Protein AF-A0A8J6F816-F1 (afdb_monomer_lite)

Secondary structure (DSSP, 8-state):
----------HHHHHHHHHHHHHHHHHHHHHHHHT----HHHHHHHHHHHHHHHHHHHHHHHHHHHHTT-SS--HHHHHHHTTT-HHHHHHHS----

Structure (mmCIF, N/CA/C/O backbone):
data_AF-A0A8J6F816-F1
#
_entry.id   AF-A0A8J6F816-F1
#
loop_
_atom_site.group_PDB
_atom_site.id
_atom_site.type_symbol
_atom_site.label_atom_id
_atom_site.label_alt_id
_atom_site.label_comp_id
_atom_site.label_asym_id
_atom_site.label_entity_id
_atom_site.label_seq_id
_atom_site.pdbx_PDB_ins_code
_atom_site.Cartn_x
_atom_site.Cartn_y
_atom_site.Cartn_z
_atom_site.occupancy
_atom_site.B_iso_or_equiv
_atom_site.auth_seq_id
_atom_site.auth_comp_id
_atom_site.auth_asym_id
_atom_site.auth_atom_id
_atom_site.pdbx_PDB_model_num
ATOM 1 N N . MET A 1 1 ? -22.114 38.747 -4.664 1.00 35.81 1 MET A N 1
ATOM 2 C CA . MET A 1 1 ? -22.399 37.506 -5.413 1.00 35.81 1 MET A CA 1
ATOM 3 C C . MET A 1 1 ? -21.248 36.559 -5.164 1.00 35.81 1 MET A C 1
ATOM 5 O O . MET A 1 1 ? -20.109 36.993 -5.232 1.00 35.81 1 MET A O 1
ATOM 9 N N . ALA A 1 2 ? -21.567 35.342 -4.734 1.00 42.16 2 ALA A N 1
ATOM 10 C CA . ALA A 1 2 ? -20.607 34.302 -4.408 1.00 42.16 2 ALA A CA 1
ATOM 11 C C . ALA A 1 2 ? -20.122 33.618 -5.690 1.00 42.16 2 ALA A C 1
ATOM 13 O O . ALA A 1 2 ? -20.948 33.165 -6.478 1.00 42.16 2 ALA A O 1
ATOM 14 N N . GLU A 1 3 ? -18.809 33.503 -5.853 1.00 39.19 3 GLU A N 1
ATOM 15 C CA . GLU A 1 3 ? -18.197 32.506 -6.728 1.00 39.19 3 GLU A CA 1
ATOM 16 C C . GLU A 1 3 ? -17.325 31.611 -5.845 1.00 39.19 3 GLU A C 1
ATOM 18 O O . GLU A 1 3 ? -16.292 32.016 -5.314 1.00 39.19 3 GLU A O 1
ATOM 23 N N . SER A 1 4 ? -17.833 30.406 -5.603 1.00 40.62 4 SER A N 1
ATOM 24 C CA . SER A 1 4 ? -17.182 29.349 -4.838 1.00 40.62 4 SER A CA 1
ATOM 25 C C . SER A 1 4 ? -16.114 28.695 -5.713 1.00 40.62 4 SER A C 1
ATOM 27 O O . SER A 1 4 ? -16.415 27.792 -6.488 1.00 40.62 4 SER A O 1
ATOM 29 N N . SER A 1 5 ? -14.870 29.158 -5.614 1.00 43.06 5 SER A N 1
ATOM 30 C CA . SER A 1 5 ? -13.732 28.549 -6.305 1.00 43.06 5 SER A CA 1
ATOM 31 C C . SER A 1 5 ? -13.481 27.140 -5.760 1.00 43.06 5 SER A C 1
ATOM 33 O O . SER A 1 5 ? -12.975 26.979 -4.648 1.00 43.06 5 SER A O 1
ATOM 35 N N . GLU A 1 6 ? -13.838 26.112 -6.529 1.00 48.91 6 GLU A N 1
ATOM 36 C CA . GLU A 1 6 ? -13.520 24.715 -6.232 1.00 48.91 6 GLU A CA 1
ATOM 37 C C . GLU A 1 6 ? -11.994 24.541 -6.190 1.00 48.91 6 GLU A C 1
ATOM 39 O O . GLU A 1 6 ? -11.318 24.436 -7.213 1.00 48.91 6 GLU A O 1
ATOM 44 N N . GLN A 1 7 ? -11.415 24.559 -4.988 1.00 50.97 7 GLN A N 1
ATOM 45 C CA . GLN A 1 7 ? -9.995 24.294 -4.792 1.00 50.97 7 GLN A CA 1
ATOM 46 C C . GLN A 1 7 ? -9.724 22.829 -5.138 1.00 50.97 7 GLN A C 1
ATOM 48 O O . GLN A 1 7 ? -9.961 21.926 -4.336 1.00 50.97 7 GLN A O 1
ATOM 53 N N . GLN A 1 8 ? -9.244 22.592 -6.356 1.00 56.03 8 GLN A N 1
ATOM 54 C CA . GLN A 1 8 ? -8.856 21.280 -6.851 1.00 56.03 8 GLN A CA 1
ATOM 55 C C . GLN A 1 8 ? -7.793 20.691 -5.908 1.00 56.03 8 GLN A C 1
ATOM 57 O O . GLN A 1 8 ? -6.636 21.114 -5.915 1.00 56.03 8 GLN A O 1
ATOM 62 N N . LEU A 1 9 ? -8.194 19.755 -5.037 1.00 57.75 9 LEU A N 1
ATOM 63 C CA . LEU A 1 9 ? -7.279 19.154 -4.070 1.00 57.75 9 LEU A CA 1
ATOM 64 C C . LEU A 1 9 ? -6.076 18.548 -4.816 1.00 57.75 9 LEU A C 1
ATOM 66 O O . LEU A 1 9 ? -6.283 17.871 -5.831 1.00 57.75 9 LEU A O 1
ATOM 70 N N . PRO A 1 10 ? -4.836 18.726 -4.319 1.00 76.50 10 PRO A N 1
ATOM 71 C CA . PRO A 1 10 ? -3.662 18.129 -4.943 1.00 76.50 10 PRO A CA 1
ATOM 72 C C . PRO A 1 10 ? -3.883 16.623 -5.130 1.00 76.50 10 PRO A C 1
ATOM 74 O O . PRO A 1 10 ? -4.439 15.968 -4.247 1.00 76.50 10 PRO A O 1
ATOM 77 N N . ASN A 1 11 ? -3.474 16.067 -6.277 1.00 83.50 11 ASN A N 1
ATOM 78 C CA . ASN A 1 11 ? -3.775 14.677 -6.670 1.00 83.50 11 ASN A CA 1
ATOM 79 C C . ASN A 1 11 ? -3.468 13.650 -5.563 1.00 83.50 11 ASN A C 1
ATOM 81 O O . ASN A 1 11 ? -4.198 12.678 -5.392 1.00 83.50 11 ASN A O 1
ATOM 85 N N . THR A 1 12 ? -2.441 13.907 -4.753 1.00 87.94 12 THR A N 1
ATOM 86 C CA . THR A 1 12 ? -2.086 13.104 -3.576 1.00 87.94 12 THR A CA 1
ATOM 87 C C . THR A 1 12 ? -3.201 13.040 -2.533 1.00 87.94 12 THR A C 1
ATOM 89 O O . THR A 1 12 ? -3.497 11.963 -2.030 1.00 87.94 12 THR A O 1
ATOM 92 N N . LYS A 1 13 ? -3.878 14.155 -2.240 1.00 90.62 13 LYS A N 1
ATOM 93 C CA . LYS A 1 13 ? -5.003 14.210 -1.294 1.00 90.62 13 LYS A CA 1
ATOM 94 C C . LYS A 1 13 ? -6.215 13.440 -1.801 1.00 90.62 13 LYS A C 1
ATOM 96 O O . LYS A 1 13 ? -6.866 12.765 -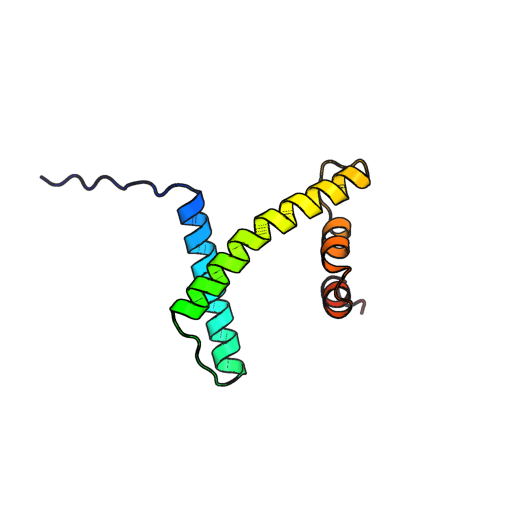1.010 1.00 90.62 13 LYS A O 1
ATOM 101 N N . ARG A 1 14 ? -6.480 13.478 -3.111 1.00 94.31 14 ARG A N 1
ATOM 102 C CA . ARG A 1 14 ? -7.543 12.668 -3.732 1.00 94.31 14 ARG A CA 1
ATOM 103 C C . ARG A 1 14 ? -7.258 11.172 -3.591 1.00 94.31 14 ARG A C 1
ATOM 105 O O . ARG A 1 14 ? -8.142 10.424 -3.189 1.00 94.31 14 ARG A O 1
ATOM 112 N N . LEU A 1 15 ? -6.020 10.749 -3.857 1.00 94.38 15 LEU A N 1
ATOM 113 C CA . LEU A 1 15 ? -5.605 9.353 -3.685 1.00 94.38 15 LEU A CA 1
ATOM 114 C C . LEU A 1 15 ? -5.652 8.919 -2.213 1.00 94.38 15 LEU A C 1
ATOM 116 O O . LEU A 1 15 ? -6.152 7.841 -1.916 1.00 94.38 15 LEU A O 1
ATOM 120 N N . GLN A 1 16 ? -5.198 9.767 -1.285 1.00 94.81 16 GLN A N 1
ATOM 121 C CA . GLN A 1 16 ? -5.290 9.497 0.154 1.00 94.81 16 GLN A CA 1
ATOM 122 C C . GLN A 1 16 ? -6.743 9.327 0.611 1.00 94.81 16 GLN A C 1
ATOM 124 O O . GLN A 1 16 ? -7.035 8.391 1.348 1.00 94.81 16 GLN A O 1
ATOM 129 N N . ALA A 1 17 ? -7.659 10.183 0.146 1.00 95.75 17 ALA A N 1
ATOM 130 C CA . ALA A 1 17 ? -9.081 10.064 0.458 1.00 95.75 17 ALA A CA 1
ATOM 131 C C . ALA A 1 17 ? -9.691 8.766 -0.099 1.00 95.75 17 ALA A C 1
ATOM 133 O O . ALA A 1 17 ? -10.433 8.090 0.610 1.00 95.75 17 ALA A O 1
ATOM 134 N N . ALA A 1 18 ? -9.338 8.382 -1.331 1.00 96.38 18 ALA A N 1
ATOM 135 C CA . ALA A 1 18 ? -9.783 7.122 -1.925 1.00 96.38 18 ALA A CA 1
ATOM 136 C C . ALA A 1 18 ? -9.273 5.904 -1.136 1.00 96.38 18 ALA A C 1
ATOM 138 O O . ALA A 1 18 ? -10.051 5.008 -0.818 1.00 96.38 18 ALA A O 1
ATOM 139 N N . VAL A 1 19 ? -7.992 5.898 -0.747 1.0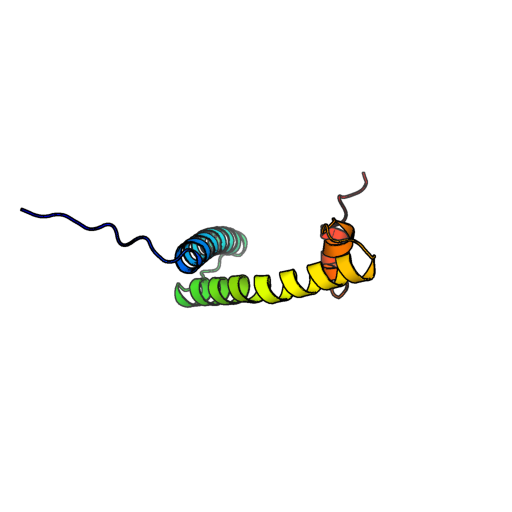0 96.81 19 VAL A N 1
ATOM 140 C CA . VAL A 1 19 ? -7.430 4.841 0.110 1.00 96.81 19 VAL A CA 1
ATOM 141 C C . VAL A 1 19 ? -8.141 4.803 1.460 1.00 96.81 19 VAL A C 1
ATOM 143 O O . VAL A 1 19 ? -8.508 3.724 1.913 1.00 96.81 19 VAL A O 1
ATOM 146 N N . HIS A 1 20 ? -8.393 5.958 2.079 1.00 97.62 20 HIS A N 1
ATOM 147 C CA . HIS A 1 20 ? -9.084 6.035 3.365 1.00 97.62 20 HIS A CA 1
ATOM 148 C C . HIS A 1 20 ? -10.503 5.468 3.298 1.00 97.62 20 HIS A C 1
ATOM 150 O O . HIS A 1 20 ? -10.905 4.718 4.185 1.00 97.62 20 HIS A O 1
ATOM 156 N N . TYR A 1 21 ? -11.241 5.772 2.228 1.00 97.88 21 TYR A N 1
ATOM 157 C CA . TYR A 1 21 ? -12.572 5.218 1.990 1.00 97.88 21 TYR A CA 1
ATOM 158 C C . TYR A 1 21 ? -12.546 3.686 1.870 1.00 97.88 21 TYR A C 1
ATOM 160 O O . TYR A 1 21 ? -13.307 2.993 2.551 1.00 97.88 21 TYR A O 1
ATOM 168 N N . THR A 1 22 ? -11.633 3.144 1.058 1.00 98.06 22 THR A N 1
ATOM 169 C CA . THR A 1 22 ? -11.494 1.691 0.883 1.00 98.06 22 THR A CA 1
ATOM 170 C C . THR A 1 22 ? -11.070 1.010 2.183 1.00 98.06 22 THR A C 1
ATOM 172 O O . THR A 1 22 ? -11.648 -0.001 2.569 1.00 98.06 22 THR A O 1
ATOM 175 N N . VAL A 1 23 ? -10.104 1.584 2.907 1.00 98.06 23 VAL A N 1
ATOM 176 C CA . VAL A 1 23 ? -9.651 1.062 4.204 1.00 98.06 23 VAL A CA 1
ATOM 177 C C . VAL A 1 23 ? -10.776 1.085 5.232 1.00 98.06 23 VAL A C 1
ATOM 179 O O . VAL A 1 23 ? -10.940 0.108 5.955 1.00 98.06 23 VAL A O 1
ATOM 182 N N . GLY A 1 24 ? -11.575 2.152 5.284 1.00 97.69 24 GLY A N 1
ATOM 183 C CA . GLY A 1 24 ? -12.748 2.228 6.154 1.00 97.69 24 GLY A CA 1
ATOM 184 C C . GLY A 1 24 ? -13.767 1.129 5.852 1.00 97.69 24 GLY A C 1
ATOM 185 O O . GLY A 1 24 ? -14.237 0.471 6.777 1.00 97.69 24 GLY A O 1
ATOM 186 N N . SER A 1 25 ? -14.036 0.877 4.568 1.00 97.88 25 SER A N 1
ATOM 187 C CA . SER A 1 25 ? -14.949 -0.188 4.127 1.00 97.88 25 SER A CA 1
ATOM 188 C C . SER A 1 25 ? -14.442 -1.575 4.544 1.00 97.88 25 SER A C 1
ATOM 190 O O . SER A 1 25 ? -15.164 -2.322 5.200 1.00 97.88 25 SER A O 1
ATOM 192 N N . LEU A 1 26 ? 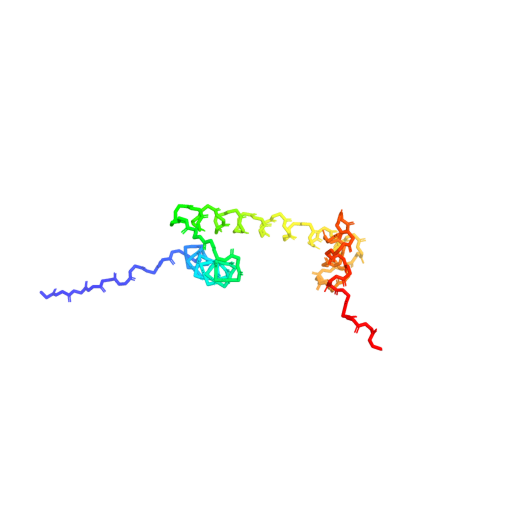-13.162 -1.876 4.293 1.00 97.88 26 LEU A N 1
ATOM 193 C CA . LEU A 1 26 ? -12.537 -3.139 4.707 1.00 97.88 26 LEU A CA 1
ATOM 194 C C . LEU A 1 26 ? -12.494 -3.301 6.235 1.00 97.88 26 LEU A C 1
ATOM 196 O O . LEU A 1 26 ? -12.744 -4.384 6.759 1.00 97.88 26 LEU A O 1
ATOM 200 N N . CYS A 1 27 ? -12.200 -2.227 6.976 1.00 97.62 27 CYS A N 1
ATOM 201 C CA . CYS A 1 27 ? -12.238 -2.258 8.438 1.00 97.62 27 CYS A CA 1
ATOM 202 C C . CYS A 1 27 ? -13.652 -2.541 8.953 1.00 97.62 27 CYS A C 1
ATOM 204 O O . CYS A 1 27 ? -13.787 -3.254 9.942 1.00 97.62 27 CYS A O 1
ATOM 206 N N . GLN A 1 28 ? -14.693 -2.017 8.298 1.00 97.06 28 GLN A N 1
ATOM 207 C CA . GLN A 1 28 ? -16.082 -2.279 8.671 1.00 97.06 28 GLN A CA 1
ATOM 208 C C . GLN A 1 28 ? -16.476 -3.741 8.427 1.00 97.06 28 GLN A C 1
ATOM 210 O O . GLN A 1 28 ? -17.127 -4.345 9.279 1.00 97.06 28 GLN A O 1
ATOM 215 N N . GLU A 1 29 ? -16.059 -4.328 7.304 1.00 97.50 29 GLU A N 1
ATOM 216 C CA . GLU A 1 29 ? -16.270 -5.753 7.021 1.00 97.50 29 GLU A CA 1
ATOM 217 C C . GLU A 1 29 ? -15.606 -6.633 8.089 1.00 97.50 29 GLU A C 1
ATOM 219 O O . GLU A 1 29 ? -16.255 -7.493 8.682 1.00 97.50 29 GLU A O 1
ATOM 224 N N . ILE A 1 30 ? -14.338 -6.355 8.413 1.00 96.75 30 ILE A N 1
ATOM 225 C CA . ILE A 1 30 ? -13.583 -7.095 9.435 1.00 96.75 30 ILE A CA 1
ATOM 226 C C . ILE A 1 30 ? -14.172 -6.883 10.837 1.00 96.75 30 ILE A C 1
ATOM 228 O O . ILE A 1 30 ? -14.205 -7.815 11.638 1.00 96.75 30 ILE A O 1
ATOM 232 N N . ALA A 1 31 ? -14.624 -5.667 11.152 1.00 96.38 31 ALA A N 1
ATOM 233 C CA . ALA A 1 31 ? -15.299 -5.343 12.408 1.00 96.38 31 ALA A CA 1
ATOM 234 C C . ALA A 1 31 ? -16.553 -6.202 12.606 1.00 96.38 31 ALA A C 1
ATOM 236 O O . ALA A 1 31 ? -16.745 -6.772 13.679 1.00 96.38 31 ALA A O 1
ATOM 237 N N . ASN A 1 32 ? -17.363 -6.340 11.554 1.00 96.62 32 ASN A N 1
ATOM 238 C CA . ASN A 1 32 ? -18.576 -7.148 11.580 1.00 96.62 32 ASN A CA 1
ATOM 239 C C . ASN A 1 32 ? -18.260 -8.647 11.709 1.00 96.62 32 ASN A C 1
ATOM 241 O O . ASN A 1 32 ? -18.864 -9.320 12.541 1.00 96.62 32 ASN A O 1
ATOM 245 N N . ASP A 1 33 ? -17.297 -9.159 10.938 1.00 96.94 33 ASP A N 1
ATOM 246 C CA . ASP A 1 33 ? -16.878 -10.569 10.983 1.00 96.94 33 ASP A CA 1
ATOM 247 C C . ASP A 1 33 ? -16.343 -10.964 12.369 1.00 96.94 33 ASP A C 1
ATOM 249 O O . ASP A 1 33 ? -16.732 -11.978 12.944 1.00 96.94 33 ASP A O 1
ATOM 253 N N . LYS A 1 34 ? -15.503 -10.107 12.958 1.00 95.88 34 LYS A N 1
ATOM 254 C CA . LYS A 1 34 ? -14.843 -10.380 14.242 1.00 95.88 34 LYS A CA 1
ATOM 255 C C . LYS A 1 34 ? -15.611 -9.879 15.463 1.00 95.88 34 LYS A C 1
ATOM 257 O O . LYS A 1 34 ? -15.135 -10.083 16.576 1.00 95.88 34 LYS A O 1
ATOM 262 N N . GLN A 1 35 ? -16.761 -9.228 15.273 1.00 95.56 35 GLN A N 1
ATOM 263 C CA . GLN A 1 35 ? -17.553 -8.595 16.339 1.00 95.56 35 GLN A CA 1
ATOM 264 C C . GLN A 1 35 ? -16.722 -7.609 17.186 1.00 95.56 35 GLN A C 1
ATOM 266 O O . GLN A 1 35 ? -16.803 -7.578 18.413 1.00 95.56 35 GLN A O 1
ATOM 271 N N . VAL A 1 36 ? -15.895 -6.798 16.520 1.00 95.81 36 VAL A N 1
ATOM 272 C CA . VAL A 1 36 ? -15.047 -5.762 17.138 1.00 95.81 36 VAL A CA 1
ATOM 273 C C . VAL A 1 36 ? -15.316 -4.398 16.510 1.00 95.81 36 VAL A C 1
ATOM 275 O O . VAL A 1 36 ? -15.877 -4.308 15.427 1.00 95.81 36 VAL A O 1
ATOM 278 N N . SER A 1 37 ? -14.876 -3.314 17.151 1.00 94.31 37 SER A N 1
ATOM 279 C CA . SER A 1 37 ? -14.986 -1.952 16.611 1.00 94.31 37 SER A CA 1
ATOM 280 C C . SER A 1 37 ? -13.614 -1.315 16.391 1.00 94.31 37 SER A C 1
ATOM 282 O O . SER A 1 37 ? -12.755 -1.392 17.270 1.00 94.31 37 SER A O 1
ATOM 284 N N . PHE A 1 38 ? -13.432 -0.603 15.277 1.00 96.25 38 PHE A N 1
ATOM 285 C CA . PHE A 1 38 ? -12.248 0.228 15.037 1.0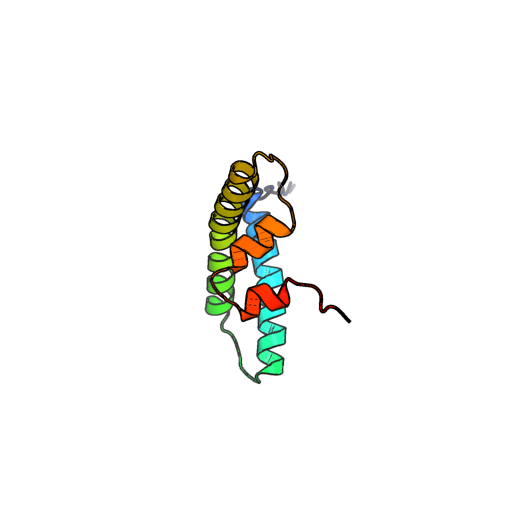0 96.25 38 PHE A CA 1
ATOM 286 C C . PHE A 1 38 ? -12.531 1.697 15.362 1.00 96.25 38 PHE A C 1
ATOM 288 O O . PHE A 1 38 ? -13.564 2.244 14.978 1.00 96.25 38 PHE A O 1
ATOM 295 N N . SER A 1 39 ? -11.596 2.367 16.041 1.00 97.62 39 SER A N 1
ATOM 296 C CA . SER A 1 39 ? -11.677 3.818 16.236 1.00 97.62 39 SER A CA 1
ATOM 297 C C . SER A 1 39 ? -11.382 4.562 14.930 1.00 97.62 39 SER A C 1
ATOM 299 O O . SER A 1 39 ? -10.650 4.073 14.066 1.00 97.62 39 SER A O 1
ATOM 301 N N . LYS A 1 40 ? -11.891 5.793 14.799 1.00 96.69 40 LYS A N 1
ATOM 302 C CA . LYS A 1 40 ? -11.614 6.645 13.627 1.00 96.69 40 LYS A CA 1
ATOM 303 C C . LYS A 1 40 ? -10.110 6.880 13.441 1.00 96.69 40 LYS A C 1
ATOM 305 O O . LYS A 1 40 ? -9.618 6.906 12.318 1.00 96.69 40 LYS A O 1
ATOM 310 N N . GLN A 1 41 ? -9.379 7.005 14.548 1.00 97.69 41 GLN A N 1
ATOM 311 C CA . GLN A 1 41 ? -7.930 7.177 14.571 1.00 97.69 41 GLN A CA 1
ATOM 312 C C . GLN A 1 41 ? -7.208 5.915 14.089 1.00 97.69 41 GLN A C 1
ATOM 314 O O . GLN A 1 41 ? -6.249 6.030 13.334 1.00 97.69 41 GLN A O 1
ATOM 319 N N . ALA A 1 42 ? -7.681 4.721 14.466 1.00 97.44 42 ALA A N 1
ATOM 320 C CA . ALA A 1 42 ? -7.119 3.464 13.977 1.00 97.44 42 ALA A CA 1
ATOM 321 C C . ALA A 1 42 ? -7.309 3.322 12.460 1.00 97.44 42 ALA A C 1
ATOM 323 O O . ALA A 1 42 ? -6.349 3.034 11.754 1.00 97.44 42 ALA A O 1
ATOM 324 N N . VAL A 1 43 ? -8.509 3.607 11.942 1.00 97.81 43 VAL A N 1
ATOM 325 C CA . VAL A 1 43 ? -8.785 3.579 10.493 1.00 97.81 43 VAL A CA 1
ATOM 326 C C . VAL A 1 43 ? -7.918 4.597 9.742 1.00 97.81 43 VAL A C 1
ATOM 328 O O . VAL A 1 43 ? -7.340 4.275 8.703 1.00 97.81 43 VAL A O 1
ATOM 331 N N . ALA A 1 44 ? -7.760 5.811 10.280 1.00 97.06 44 ALA A N 1
ATOM 332 C CA . ALA A 1 44 ? -6.874 6.823 9.708 1.00 97.06 44 ALA A CA 1
ATOM 333 C C . ALA A 1 44 ? -5.402 6.379 9.701 1.00 97.06 44 ALA A C 1
ATOM 335 O O . ALA A 1 44 ? -4.735 6.507 8.676 1.00 97.06 44 ALA A O 1
ATOM 336 N N . ALA A 1 45 ? -4.919 5.796 10.800 1.00 98.06 45 ALA A N 1
ATOM 337 C CA . ALA A 1 45 ? -3.556 5.285 10.900 1.00 98.06 45 ALA A CA 1
ATOM 338 C C . ALA A 1 45 ? -3.304 4.135 9.913 1.00 98.06 45 ALA A C 1
ATOM 340 O O . ALA A 1 45 ? -2.295 4.147 9.210 1.00 98.06 45 ALA A O 1
ATOM 341 N N . ILE A 1 46 ? -4.237 3.181 9.800 1.00 97.81 46 ILE A N 1
ATOM 342 C CA . ILE A 1 46 ? -4.156 2.089 8.819 1.00 97.81 46 ILE A CA 1
ATOM 343 C C . ILE A 1 46 ? -4.108 2.672 7.405 1.00 97.81 46 ILE A C 1
ATOM 345 O O . ILE A 1 46 ? -3.228 2.311 6.631 1.00 97.81 46 ILE A O 1
ATOM 349 N N . SER A 1 47 ? -4.982 3.630 7.087 1.00 97.62 47 SER A N 1
ATOM 350 C CA . SER A 1 47 ? -4.991 4.296 5.783 1.00 97.62 47 SER A CA 1
ATOM 351 C C . SER A 1 47 ? -3.661 4.976 5.454 1.00 97.62 47 SER A C 1
ATOM 353 O O . SER A 1 47 ? -3.204 4.895 4.314 1.00 97.62 47 SER A O 1
ATOM 355 N N . GLU A 1 48 ? -3.033 5.647 6.420 1.00 95.62 48 GLU A N 1
ATOM 356 C CA . GLU A 1 48 ? -1.736 6.295 6.220 1.00 95.62 48 GLU A CA 1
ATOM 357 C C . GLU A 1 48 ? -0.608 5.269 6.034 1.00 95.62 48 GLU A C 1
ATOM 359 O O . GLU A 1 48 ? 0.262 5.445 5.178 1.00 95.62 48 GLU A O 1
ATOM 364 N N . ILE A 1 49 ? -0.621 4.183 6.812 1.00 97.56 49 ILE A N 1
ATOM 365 C CA . ILE A 1 49 ? 0.332 3.076 6.675 1.00 97.56 49 ILE A CA 1
ATOM 366 C C . ILE A 1 49 ? 0.201 2.443 5.287 1.00 97.56 49 ILE A C 1
ATOM 368 O O . ILE A 1 49 ? 1.206 2.314 4.592 1.00 97.56 49 ILE A O 1
ATOM 372 N N . THR A 1 50 ? -1.017 2.115 4.846 1.00 97.00 50 THR A N 1
ATOM 373 C CA . THR A 1 50 ? -1.274 1.544 3.516 1.00 97.00 50 THR A CA 1
ATOM 374 C C . THR A 1 50 ? -0.780 2.468 2.407 1.00 97.00 50 THR A C 1
ATOM 376 O O . THR A 1 50 ? -0.099 2.011 1.493 1.00 97.00 50 THR A O 1
ATOM 379 N N . PHE A 1 51 ? -1.056 3.773 2.501 1.00 94.88 51 PHE A N 1
ATOM 380 C CA . PHE A 1 51 ? -0.607 4.736 1.497 1.00 94.88 51 PHE A CA 1
ATOM 381 C C . PHE A 1 51 ? 0.925 4.816 1.409 1.00 94.88 51 PHE A C 1
ATOM 383 O O . PHE A 1 51 ? 1.475 4.812 0.310 1.00 94.88 51 PHE A O 1
ATOM 390 N N . ARG A 1 52 ? 1.626 4.837 2.552 1.00 94.62 52 ARG A N 1
ATOM 391 C CA . ARG A 1 52 ? 3.100 4.806 2.585 1.00 94.62 52 ARG A CA 1
ATOM 392 C C . ARG A 1 52 ? 3.663 3.488 2.060 1.00 94.62 52 ARG A C 1
ATOM 394 O O . ARG A 1 52 ? 4.660 3.490 1.345 1.00 94.62 52 ARG A O 1
ATOM 401 N N . GLN A 1 53 ? 3.008 2.370 2.360 1.00 94.38 53 GLN A N 1
ATOM 402 C CA . GLN A 1 53 ? 3.445 1.047 1.923 1.00 94.38 53 GLN A CA 1
ATOM 403 C C . GLN A 1 53 ? 3.443 0.906 0.393 1.00 94.38 53 GLN A C 1
ATOM 405 O O . GLN A 1 53 ? 4.308 0.220 -0.157 1.00 94.38 53 GLN A O 1
ATOM 410 N N . CYS A 1 54 ? 2.531 1.591 -0.304 1.00 93.94 54 CYS A N 1
ATOM 411 C CA . CYS A 1 54 ? 2.513 1.625 -1.767 1.00 93.94 54 CYS A CA 1
ATOM 412 C C . CYS A 1 54 ? 3.825 2.154 -2.366 1.00 93.94 54 CYS A C 1
ATOM 414 O O . CYS A 1 54 ? 4.240 1.681 -3.424 1.00 93.94 54 CYS A O 1
ATOM 416 N N . GLU A 1 55 ? 4.502 3.100 -1.708 1.00 92.31 55 GLU A N 1
ATOM 417 C CA . GLU A 1 55 ? 5.780 3.632 -2.193 1.00 92.31 55 GLU A CA 1
ATOM 418 C C . GLU A 1 55 ? 6.877 2.562 -2.141 1.00 92.31 55 GLU A C 1
ATOM 420 O O . GLU A 1 55 ? 7.614 2.375 -3.110 1.00 92.31 55 GLU A O 1
ATOM 425 N N . THR A 1 56 ? 6.953 1.819 -1.035 1.00 92.50 56 THR A N 1
ATOM 426 C CA . THR A 1 56 ? 7.879 0.690 -0.895 1.00 92.50 56 THR A CA 1
ATOM 427 C C . THR A 1 56 ? 7.579 -0.391 -1.928 1.00 92.50 56 THR A C 1
ATOM 429 O O . THR A 1 56 ? 8.482 -0.816 -2.642 1.00 92.50 56 THR A O 1
ATOM 432 N N . PHE A 1 57 ? 6.307 -0.778 -2.077 1.00 94.25 57 PHE A N 1
ATOM 433 C CA . PHE A 1 57 ? 5.902 -1.784 -3.059 1.00 94.25 57 PHE A CA 1
ATOM 434 C C . PHE A 1 57 ? 6.244 -1.374 -4.488 1.00 94.25 57 PHE A C 1
ATOM 436 O O . PHE A 1 57 ? 6.757 -2.190 -5.243 1.00 94.25 57 PHE A O 1
ATOM 443 N N . THR A 1 58 ? 6.013 -0.115 -4.857 1.00 94.44 58 THR A N 1
ATOM 444 C CA . THR A 1 58 ? 6.319 0.368 -6.210 1.00 94.44 58 THR A CA 1
ATOM 445 C C . THR A 1 58 ? 7.817 0.278 -6.505 1.00 94.44 58 THR A C 1
ATOM 447 O O . THR A 1 58 ? 8.191 -0.231 -7.559 1.00 94.44 58 THR A O 1
ATOM 450 N N . LYS A 1 59 ? 8.678 0.696 -5.563 1.00 95.75 59 LYS A N 1
ATOM 451 C CA . LYS A 1 59 ? 10.143 0.611 -5.718 1.00 95.75 59 LYS A CA 1
ATOM 452 C C . LYS A 1 59 ? 10.614 -0.835 -5.851 1.00 95.75 59 LYS A C 1
ATOM 454 O O . LYS A 1 59 ? 11.416 -1.134 -6.732 1.00 95.75 59 LYS A O 1
ATOM 459 N N . ASP A 1 60 ? 10.098 -1.728 -5.012 1.00 95.69 60 ASP A N 1
ATOM 460 C CA . ASP A 1 60 ? 10.455 -3.147 -5.052 1.00 95.69 60 ASP A CA 1
ATOM 461 C C . ASP A 1 60 ? 10.020 -3.790 -6.378 1.00 95.69 60 ASP A C 1
ATOM 463 O O . ASP A 1 60 ? 10.825 -4.443 -7.040 1.00 95.69 60 ASP A O 1
ATOM 467 N N . LEU A 1 61 ? 8.779 -3.546 -6.817 1.00 96.44 61 LEU A N 1
ATOM 468 C CA . LEU A 1 61 ? 8.257 -4.063 -8.087 1.00 96.44 61 LEU A CA 1
ATOM 469 C C . LEU A 1 61 ? 9.060 -3.561 -9.292 1.00 96.44 61 LEU A C 1
ATOM 471 O O . LEU A 1 61 ? 9.375 -4.344 -10.189 1.00 96.44 61 LEU A O 1
ATOM 475 N N . GLU A 1 62 ? 9.430 -2.279 -9.306 1.00 96.25 62 GLU A N 1
ATOM 476 C CA . GLU A 1 62 ? 10.288 -1.709 -10.346 1.00 96.25 62 GLU A CA 1
ATOM 477 C C . GLU A 1 62 ? 11.669 -2.382 -10.354 1.00 96.25 62 GLU A C 1
ATOM 479 O O . GLU A 1 62 ? 12.176 -2.767 -11.412 1.00 96.25 62 GLU A O 1
ATOM 484 N N . MET A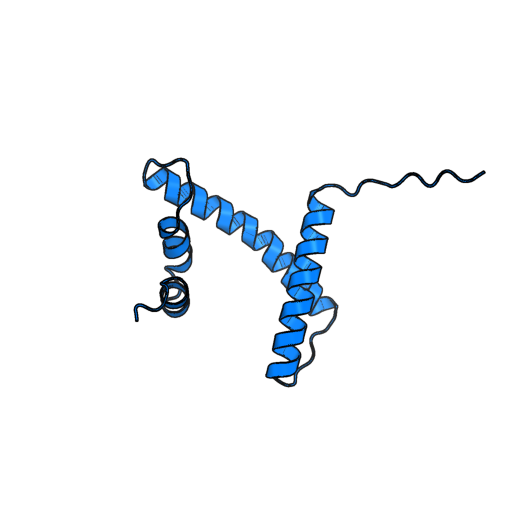 1 63 ? 12.274 -2.578 -9.178 1.00 96.94 63 MET A N 1
ATOM 485 C CA . MET A 1 63 ? 13.562 -3.263 -9.061 1.00 96.94 63 MET A CA 1
ATOM 486 C C . MET A 1 63 ? 13.488 -4.718 -9.529 1.00 96.94 63 MET A C 1
ATOM 488 O O . MET A 1 63 ? 14.419 -5.176 -10.192 1.00 96.94 63 MET A O 1
ATOM 492 N N . PHE A 1 64 ? 12.401 -5.435 -9.236 1.00 96.69 64 PHE A N 1
ATOM 493 C CA . PHE A 1 64 ? 12.200 -6.816 -9.684 1.00 96.69 64 PHE A CA 1
ATOM 494 C C . PHE A 1 64 ? 12.058 -6.914 -11.204 1.00 96.69 64 PHE A C 1
ATOM 496 O O . PHE A 1 64 ? 12.774 -7.699 -11.833 1.00 96.69 64 PHE A O 1
ATOM 503 N N . ALA A 1 65 ? 11.237 -6.051 -11.810 1.00 97.31 65 ALA A N 1
ATOM 504 C CA . ALA A 1 65 ? 11.102 -5.999 -13.262 1.00 97.31 65 ALA A CA 1
ATOM 505 C C . ALA A 1 65 ? 12.450 -5.676 -13.929 1.00 97.31 65 ALA A C 1
ATOM 507 O O . ALA A 1 65 ? 12.884 -6.385 -14.844 1.00 97.31 65 ALA A O 1
ATOM 508 N N . ARG A 1 66 ? 13.173 -4.675 -13.403 1.00 97.06 66 ARG A N 1
ATOM 509 C CA . ARG A 1 66 ? 14.495 -4.275 -13.905 1.00 97.06 66 ARG A CA 1
ATOM 510 C C . ARG A 1 66 ? 15.537 -5.382 -13.757 1.00 97.06 66 ARG A C 1
ATOM 512 O O . ARG A 1 66 ? 16.350 -5.568 -14.660 1.00 97.06 66 ARG A O 1
ATOM 519 N N . HIS A 1 67 ? 15.509 -6.139 -12.660 1.00 96.81 67 HIS A N 1
ATOM 520 C CA . HIS A 1 67 ? 16.393 -7.290 -12.455 1.00 96.81 67 HIS A CA 1
ATOM 521 C C . HIS A 1 67 ? 16.187 -8.365 -13.534 1.00 96.81 67 HIS A C 1
ATOM 523 O O . HIS A 1 67 ? 17.153 -8.948 -14.021 1.00 96.81 67 HIS A O 1
ATOM 529 N N . ALA A 1 68 ? 14.945 -8.553 -13.986 1.00 95.94 68 ALA A N 1
ATOM 530 C CA . ALA A 1 68 ? 14.600 -9.425 -15.107 1.00 95.94 68 ALA A CA 1
ATOM 531 C C . ALA A 1 68 ? 14.784 -8.769 -16.495 1.00 95.94 68 ALA A C 1
ATOM 533 O O . ALA A 1 68 ? 14.310 -9.313 -17.491 1.00 95.94 68 ALA A O 1
ATOM 534 N N . LYS A 1 69 ? 15.461 -7.610 -16.581 1.00 96.75 69 LYS A N 1
ATOM 535 C CA . LYS A 1 69 ? 15.664 -6.815 -17.810 1.00 96.75 69 LYS A CA 1
ATOM 536 C C . LYS A 1 69 ? 14.356 -6.375 -18.489 1.00 96.75 69 LYS A C 1
ATOM 538 O O . LYS A 1 69 ? 14.329 -6.154 -19.697 1.00 96.75 69 LYS A O 1
ATOM 543 N N . ARG A 1 70 ? 13.273 -6.238 -17.720 1.00 96.75 70 ARG A N 1
ATOM 544 C CA . ARG A 1 70 ? 11.966 -5.746 -18.174 1.00 96.75 70 ARG A CA 1
ATOM 545 C C . ARG A 1 70 ? 11.720 -4.328 -17.655 1.00 96.75 70 ARG A C 1
ATOM 547 O O . ARG A 1 70 ? 12.195 -3.960 -16.586 1.00 96.75 70 ARG A O 1
ATOM 554 N N . SER A 1 71 ? 10.941 -3.547 -18.399 1.00 95.00 71 SER A N 1
ATOM 555 C CA . SER A 1 71 ? 10.401 -2.247 -17.960 1.00 95.00 71 SER A CA 1
ATOM 556 C C . SER A 1 71 ? 8.925 -2.322 -17.555 1.00 95.00 71 SER A C 1
ATOM 558 O O . SER A 1 71 ? 8.404 -1.399 -16.936 1.00 95.00 71 SER A O 1
ATOM 560 N N . THR A 1 72 ? 8.249 -3.424 -17.882 1.00 96.81 72 THR A N 1
ATOM 561 C CA . THR A 1 72 ? 6.853 -3.681 -17.520 1.00 96.81 72 THR A CA 1
ATOM 562 C C . THR A 1 72 ? 6.791 -4.644 -16.336 1.00 96.81 72 THR A C 1
ATOM 564 O O . THR A 1 72 ? 7.370 -5.735 -16.389 1.00 96.81 72 THR A O 1
ATOM 567 N N . ILE A 1 73 ? 6.079 -4.236 -15.281 1.00 96.38 73 ILE A N 1
ATOM 568 C CA . ILE A 1 73 ? 5.799 -5.053 -14.093 1.00 96.38 73 ILE A CA 1
ATOM 569 C C . ILE A 1 73 ? 4.791 -6.147 -14.465 1.00 96.38 73 ILE A C 1
ATOM 571 O O . ILE A 1 73 ? 3.804 -5.894 -15.153 1.00 96.38 73 ILE A O 1
ATOM 575 N N . THR A 1 74 ? 5.043 -7.366 -14.003 1.00 94.69 74 THR A N 1
ATOM 576 C CA . THR A 1 74 ? 4.253 -8.571 -14.283 1.00 94.69 74 THR A CA 1
ATOM 577 C C . THR A 1 74 ? 3.839 -9.273 -12.988 1.00 94.69 74 THR A C 1
ATOM 579 O O . THR A 1 74 ? 4.298 -8.929 -11.898 1.00 94.69 74 THR A O 1
ATOM 582 N N . MET A 1 75 ? 2.991 -10.302 -13.095 1.00 92.88 75 MET A N 1
ATOM 583 C CA . MET A 1 75 ? 2.551 -11.090 -11.936 1.00 92.88 75 MET A CA 1
ATOM 584 C C . MET A 1 75 ? 3.700 -11.775 -11.188 1.00 92.88 75 MET A C 1
ATOM 586 O O . MET A 1 75 ? 3.593 -11.986 -9.982 1.00 92.88 75 MET A O 1
ATOM 590 N N . ASP A 1 76 ? 4.805 -12.098 -11.860 1.00 92.19 76 ASP A N 1
ATOM 591 C CA . ASP A 1 76 ? 5.956 -12.719 -11.198 1.00 92.19 76 ASP A CA 1
ATOM 592 C C . ASP A 1 76 ? 6.669 -11.745 -10.250 1.00 92.19 76 ASP A C 1
ATOM 594 O O . ASP A 1 76 ? 7.126 -12.152 -9.182 1.00 92.19 76 ASP A O 1
ATOM 598 N N . ASP A 1 77 ? 6.666 -10.448 -10.570 1.00 94.62 77 ASP A N 1
ATOM 599 C CA . ASP A 1 77 ? 7.209 -9.401 -9.698 1.00 94.62 77 ASP A CA 1
ATOM 600 C C . ASP A 1 77 ? 6.337 -9.242 -8.435 1.00 94.62 77 ASP A C 1
ATOM 602 O O . ASP A 1 77 ? 6.851 -9.122 -7.322 1.00 94.62 77 ASP A O 1
ATOM 606 N N . VAL A 1 78 ? 5.009 -9.335 -8.583 1.00 93.00 78 VAL A N 1
ATOM 607 C CA . VAL A 1 78 ? 4.050 -9.297 -7.460 1.00 93.00 78 VAL A CA 1
ATOM 608 C C . VAL A 1 78 ? 4.187 -10.528 -6.562 1.00 93.00 78 VAL A C 1
ATOM 610 O O . VAL A 1 78 ? 4.204 -10.408 -5.336 1.00 93.00 78 VAL A O 1
ATOM 613 N N . LYS A 1 79 ? 4.358 -11.722 -7.141 1.00 91.69 79 LYS A N 1
ATOM 614 C CA . LYS A 1 79 ? 4.649 -12.938 -6.362 1.00 91.69 79 LYS A CA 1
ATOM 615 C C . LYS A 1 79 ? 5.963 -12.805 -5.593 1.00 91.69 79 LYS A C 1
ATOM 617 O O . LYS A 1 79 ? 6.047 -13.235 -4.441 1.00 91.69 79 LYS A O 1
ATOM 622 N N . LEU A 1 80 ? 6.979 -12.187 -6.202 1.00 92.88 80 LEU A N 1
ATOM 623 C CA . LEU A 1 80 ? 8.272 -11.963 -5.561 1.00 92.88 80 LEU A CA 1
ATOM 624 C C . LEU A 1 80 ? 8.170 -10.983 -4.382 1.00 92.88 80 LEU A C 1
ATOM 626 O O . LEU A 1 80 ? 8.810 -11.207 -3.352 1.00 92.88 80 LEU A O 1
ATOM 630 N N . LEU A 1 81 ? 7.306 -9.969 -4.483 1.00 92.38 81 LEU A N 1
ATOM 631 C CA . LEU A 1 81 ? 6.985 -9.050 -3.386 1.00 92.38 81 LEU A CA 1
ATOM 632 C C . LEU A 1 81 ? 6.444 -9.795 -2.151 1.00 92.38 81 LEU A C 1
ATOM 634 O O . LEU A 1 81 ? 6.812 -9.491 -1.017 1.00 92.38 81 LEU A O 1
ATOM 638 N N . ALA A 1 82 ? 5.632 -10.834 -2.362 1.00 91.88 82 ALA A N 1
ATOM 639 C CA . ALA A 1 82 ? 5.059 -11.649 -1.292 1.00 91.88 82 ALA A CA 1
ATOM 640 C C . ALA A 1 82 ? 6.024 -12.693 -0.692 1.00 91.88 82 ALA A C 1
ATOM 642 O O . ALA A 1 82 ? 5.679 -13.336 0.300 1.00 91.88 82 ALA A O 1
ATOM 643 N N . ARG A 1 83 ? 7.240 -12.863 -1.237 1.00 90.12 83 ARG A N 1
ATOM 644 C CA . ARG A 1 83 ? 8.159 -13.991 -0.952 1.00 90.12 83 ARG A CA 1
ATOM 645 C C . ARG A 1 83 ? 8.430 -14.261 0.532 1.00 90.12 83 ARG A C 1
ATOM 647 O O . ARG A 1 83 ? 8.720 -15.397 0.902 1.00 90.12 83 ARG A O 1
ATOM 654 N N . ARG A 1 84 ? 8.369 -13.240 1.392 1.00 85.00 84 ARG A N 1
ATOM 655 C CA . ARG A 1 84 ? 8.629 -13.383 2.837 1.00 85.00 84 ARG A CA 1
ATOM 656 C C . ARG A 1 84 ? 7.499 -14.080 3.604 1.00 85.00 84 ARG A C 1
ATOM 658 O O . ARG A 1 84 ? 7.743 -14.534 4.717 1.00 85.00 84 ARG A O 1
ATOM 665 N N . SER A 1 85 ? 6.314 -14.212 3.011 1.00 85.81 85 SER A N 1
ATOM 666 C CA . SER A 1 85 ? 5.129 -14.791 3.645 1.00 85.81 85 SER A CA 1
ATOM 667 C C . SER A 1 85 ? 4.552 -15.899 2.769 1.00 85.81 85 SER A C 1
ATOM 669 O O . SER A 1 85 ? 3.857 -15.623 1.796 1.00 85.81 85 SER A O 1
ATOM 671 N N . ARG A 1 86 ? 4.804 -17.170 3.118 1.00 80.88 86 ARG A N 1
ATOM 672 C CA . ARG A 1 86 ? 4.348 -18.325 2.314 1.00 80.88 86 ARG A CA 1
ATOM 673 C C . ARG A 1 86 ? 2.835 -18.332 2.082 1.00 80.88 86 ARG A C 1
ATOM 675 O O . ARG A 1 86 ? 2.408 -18.596 0.967 1.00 80.88 86 ARG A O 1
ATOM 682 N N . SER A 1 87 ? 2.041 -17.999 3.100 1.00 85.81 87 SER A N 1
ATOM 683 C CA . SER A 1 87 ? 0.580 -17.882 2.983 1.00 85.81 87 SER A CA 1
ATOM 684 C C . SER A 1 87 ? 0.158 -16.831 1.954 1.00 85.81 87 SER A C 1
ATOM 686 O O . SER A 1 87 ? -0.761 -17.065 1.177 1.00 85.81 87 SER A O 1
ATOM 688 N N . LEU A 1 88 ? 0.867 -15.702 1.907 1.00 82.19 88 LEU A N 1
ATOM 689 C CA . LEU A 1 88 ? 0.597 -14.620 0.967 1.00 82.19 88 LEU A CA 1
ATOM 690 C C . LEU A 1 88 ? 1.014 -14.996 -0.463 1.00 82.19 88 LEU A C 1
ATOM 692 O O . LEU A 1 88 ? 0.275 -14.722 -1.399 1.00 82.19 88 LEU A O 1
ATOM 696 N N . VAL A 1 89 ? 2.153 -15.679 -0.634 1.00 81.88 89 VAL A N 1
ATOM 697 C CA . VAL A 1 89 ? 2.569 -16.217 -1.943 1.00 81.88 89 VAL A CA 1
ATOM 698 C C . VAL A 1 89 ? 1.523 -17.190 -2.480 1.00 81.88 89 VAL A C 1
ATOM 700 O O . VAL A 1 89 ? 1.133 -17.068 -3.635 1.00 81.88 89 VAL A O 1
ATOM 703 N N . ILE A 1 90 ? 1.043 -18.120 -1.645 1.00 80.88 90 ILE A N 1
ATOM 704 C CA . ILE A 1 90 ? 0.006 -19.091 -2.029 1.00 80.88 90 ILE A CA 1
ATOM 705 C C . ILE A 1 90 ? -1.291 -18.371 -2.409 1.00 80.88 90 ILE A C 1
ATOM 707 O O . ILE A 1 90 ? -1.888 -18.724 -3.414 1.00 80.88 90 ILE A O 1
ATOM 711 N N . GLY A 1 91 ? -1.691 -17.334 -1.666 1.00 78.75 91 GLY A N 1
ATOM 712 C CA . GLY A 1 91 ? -2.888 -16.548 -1.982 1.00 78.75 91 GLY A CA 1
ATOM 713 C C . GLY A 1 91 ? -2.823 -15.792 -3.316 1.00 78.75 91 GLY A C 1
ATOM 714 O O . GLY A 1 91 ? -3.860 -15.554 -3.926 1.00 78.75 91 GLY A O 1
ATOM 715 N N . PHE A 1 92 ? -1.625 -15.433 -3.795 1.00 73.62 92 PHE A N 1
ATOM 716 C CA . PHE A 1 92 ? -1.431 -14.812 -5.114 1.00 73.62 92 PHE A CA 1
ATOM 717 C C . PHE A 1 92 ? -1.303 -15.816 -6.264 1.00 73.62 92 PHE A C 1
ATOM 719 O O . PHE A 1 92 ? -1.361 -15.424 -7.433 1.00 73.62 92 PHE A O 1
ATOM 726 N N . VAL A 1 93 ? -1.100 -17.098 -5.965 1.00 62.31 93 VAL A N 1
ATOM 727 C CA . VAL A 1 93 ? -1.206 -18.152 -6.969 1.00 62.31 93 VAL A CA 1
ATOM 728 C C . VAL A 1 93 ? -2.694 -18.475 -7.075 1.00 62.31 93 VAL A C 1
ATOM 730 O O . VAL A 1 93 ? -3.267 -18.920 -6.082 1.00 62.31 93 VAL A O 1
ATOM 733 N N . PRO A 1 94 ? -3.355 -18.229 -8.224 1.00 55.44 94 PRO A N 1
ATOM 734 C CA . PRO A 1 94 ? -4.737 -18.658 -8.383 1.00 55.44 94 PRO A CA 1
ATOM 735 C C . PRO A 1 94 ? -4.787 -20.146 -8.057 1.00 55.44 94 PRO A C 1
ATOM 737 O O . PRO A 1 94 ? -3.955 -20.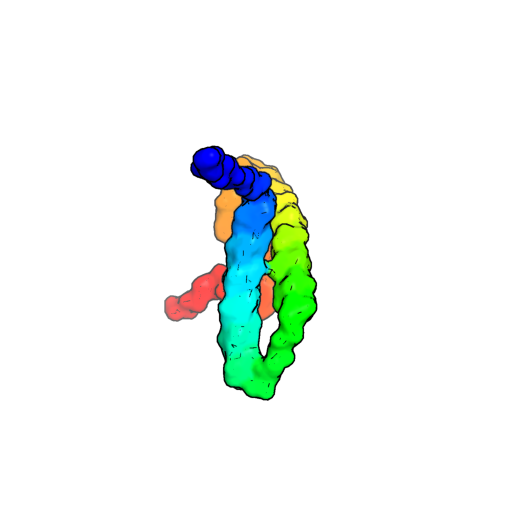902 -8.562 1.00 55.44 94 PRO A O 1
ATOM 740 N N . SER A 1 95 ? -5.690 -20.532 -7.151 1.00 43.88 95 SER A N 1
ATOM 741 C CA . SER A 1 95 ? -5.919 -21.925 -6.792 1.00 43.88 95 SER A CA 1
ATOM 742 C C . SER A 1 95 ? -6.021 -22.729 -8.080 1.00 43.88 95 SER A C 1
ATOM 744 O O . SER A 1 95 ? -6.952 -22.549 -8.862 1.00 43.88 95 SER A O 1
ATOM 746 N N . ILE A 1 96 ? -4.999 -23.541 -8.333 1.00 39.19 96 ILE A N 1
ATOM 747 C CA . ILE A 1 96 ? -5.012 -24.535 -9.391 1.00 39.19 96 ILE A CA 1
ATOM 748 C C . ILE A 1 96 ? -6.060 -25.540 -8.915 1.00 39.19 96 ILE A C 1
ATOM 750 O O . ILE A 1 96 ? -5.795 -26.309 -7.990 1.00 39.19 96 ILE A O 1
ATOM 754 N N . CYS A 1 97 ? -7.273 -25.416 -9.447 1.00 38.22 97 CYS A N 1
ATOM 755 C CA . CYS A 1 97 ? -8.167 -26.555 -9.588 1.00 38.22 97 CYS A CA 1
ATOM 756 C C . CYS A 1 97 ? -7.552 -27.511 -10.612 1.00 38.22 97 CYS A C 1
ATOM 758 O O . CYS A 1 97 ? -7.039 -27.004 -11.639 1.00 38.22 97 CYS A O 1
#

InterPro domains:
  IPR009072 Histone-fold [G3DSA:1.10.20.10] (1-91)
  IPR009072 Histone-fold [SSF47113] (8-84)
  IPR029003 CENP-S/Mhf1 [PF15630] (13-88)

Radius of gyration: 18.44 Å; chains: 1; bounding box: 39×64×35 Å

Foldseek 3Di:
DDDDPPPPPDVLVVVLVVLLVVLVVVQVVVCVVVVHDDDPVRSNVVSVVVSVVVVVLVVQQCVQCVVVVHRDRDLVSVLVVCVVPPVVNVVSPPPDD

pLDDT: mean 86.94, std 17.55, range [35.81, 98.06]

Sequence (97 aa):
MAESSEQQLPNTKRLQAAVHYTVGSLCQEIANDKQVSFSKQAVAAISEITFRQCETFTKDLEMFARHAKRSTITMDDVKLLARRSRSLVIGFVPSIC

Organism: Eleutherodactylus coqui (NCBI:txid57060)